Protein AF-A0A658BJ80-F1 (afdb_monomer_lite)

Sequence (43 aa):
GFAELIRDFPLPVYALGGMQPEQMDAAWQAGAHGIAMLRAAWT

Foldseek 3Di:
DLLVVCVPPPDAAEAEEPDAPVCQVVCVVSPHPYYHYDPNVVD

Radius of gyration: 10.59 Å; chains: 1; bounding box: 20×16×30 Å

Secondary structure (DSSP, 8-state):
-HHHHSTT-SS--EEESS--GGGHHHHHHTT-SEEE-SGGGG-

pLDDT: mean 90.62, std 3.2, range [78.38, 94.06]

Structure (mmCIF, N/CA/C/O backbone):
dat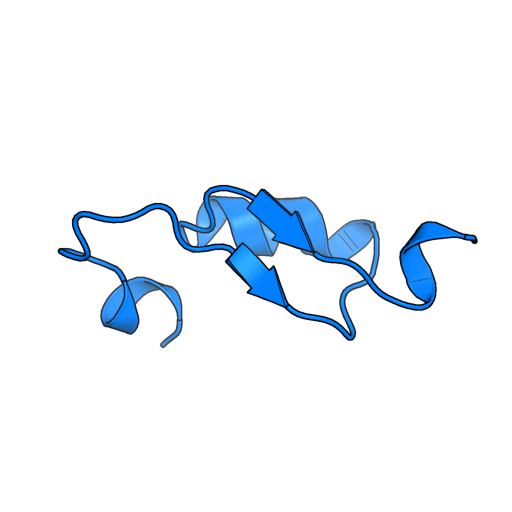a_AF-A0A658BJ80-F1
#
_entry.id   AF-A0A658BJ80-F1
#
loop_
_atom_site.group_PDB
_atom_site.id
_atom_site.type_symbol
_atom_site.label_atom_id
_atom_site.label_alt_id
_atom_site.label_comp_id
_atom_site.label_asym_id
_atom_site.label_entity_id
_atom_site.label_seq_id
_atom_site.pdbx_PDB_ins_code
_atom_site.Cartn_x
_atom_site.Cartn_y
_atom_site.Cartn_z
_atom_site.occupancy
_atom_site.B_iso_or_equiv
_atom_site.auth_seq_id
_atom_site.auth_comp_id
_atom_site.auth_asym_id
_atom_site.aut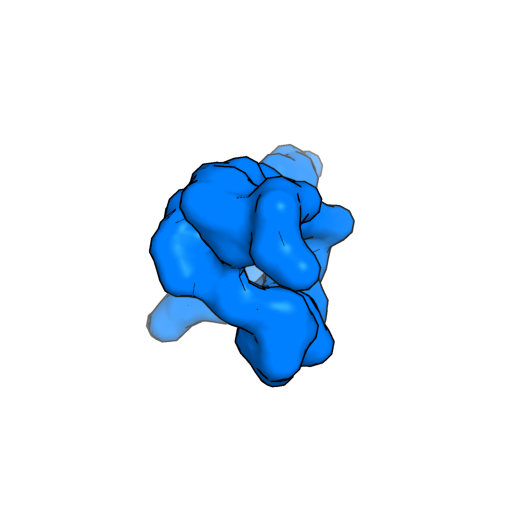h_atom_id
_atom_site.pdbx_PDB_model_num
ATOM 1 N N . GLY A 1 1 ? 4.887 -3.388 11.708 1.00 80.00 1 GLY A N 1
ATOM 2 C CA . GLY A 1 1 ? 5.098 -3.336 10.231 1.00 80.00 1 GLY A CA 1
ATOM 3 C C . GLY A 1 1 ? 3.921 -2.663 9.533 1.00 80.00 1 GLY A C 1
ATOM 4 O O . GLY A 1 1 ? 2.979 -2.315 10.229 1.00 80.00 1 GLY A O 1
ATOM 5 N N . PHE A 1 2 ? 3.937 -2.478 8.202 1.00 84.12 2 PHE A N 1
ATOM 6 C CA . PHE A 1 2 ? 2.848 -1.798 7.458 1.00 84.12 2 PHE A CA 1
ATOM 7 C C . PHE A 1 2 ? 1.449 -2.326 7.830 1.00 84.12 2 PHE A C 1
ATOM 9 O O . PHE A 1 2 ? 0.605 -1.544 8.250 1.00 84.12 2 PHE A O 1
ATOM 16 N N . ALA A 1 3 ? 1.259 -3.651 7.830 1.00 88.31 3 ALA A N 1
ATOM 17 C CA . 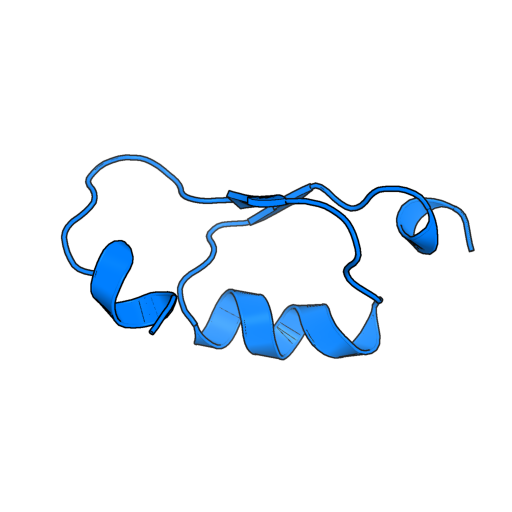ALA A 1 3 ? 0.001 -4.303 8.216 1.00 88.31 3 ALA A CA 1
ATOM 18 C C . ALA A 1 3 ? -0.456 -4.016 9.661 1.00 88.31 3 ALA A C 1
ATOM 20 O O . ALA A 1 3 ? -1.645 -4.020 9.961 1.00 88.31 3 ALA A O 1
ATOM 21 N N . GLU A 1 4 ? 0.474 -3.762 10.582 1.00 90.50 4 GLU A N 1
ATOM 22 C CA . GLU A 1 4 ? 0.117 -3.445 11.969 1.00 90.50 4 GLU A CA 1
ATOM 23 C C . GLU A 1 4 ? -0.331 -1.999 12.138 1.00 90.50 4 GLU A C 1
ATOM 25 O O . GLU A 1 4 ? -1.186 -1.724 12.971 1.00 90.50 4 GLU A O 1
ATOM 30 N N . LEU A 1 5 ? 0.225 -1.086 11.336 1.00 88.00 5 LEU A N 1
ATOM 31 C CA . LEU A 1 5 ? -0.127 0.334 11.376 1.00 88.00 5 LEU A CA 1
ATOM 32 C C . LEU A 1 5 ? -1.555 0.591 10.885 1.00 88.00 5 LEU A C 1
ATOM 34 O O . LEU A 1 5 ? -2.136 1.618 11.219 1.00 88.00 5 LEU A O 1
ATOM 38 N N . ILE A 1 6 ? -2.106 -0.329 10.093 1.00 90.69 6 ILE A N 1
ATOM 39 C CA . ILE A 1 6 ? -3.374 -0.138 9.381 1.00 90.69 6 ILE A CA 1
ATOM 40 C C . ILE A 1 6 ? -4.498 -1.054 9.881 1.00 90.69 6 ILE A C 1
ATOM 42 O O . ILE A 1 6 ? -5.610 -0.966 9.375 1.00 90.69 6 ILE A O 1
ATOM 46 N N . ARG A 1 7 ? -4.215 -1.932 10.857 1.00 88.75 7 ARG A N 1
ATOM 47 C CA . ARG A 1 7 ? -5.078 -3.052 11.279 1.00 88.75 7 ARG A CA 1
ATOM 48 C C . ARG A 1 7 ? -6.515 -2.646 11.622 1.00 88.75 7 ARG A C 1
ATOM 50 O O . ARG A 1 7 ? -7.436 -3.364 11.260 1.00 88.75 7 ARG A O 1
ATOM 57 N N . ASP A 1 8 ? -6.685 -1.493 12.260 1.00 89.56 8 ASP A N 1
ATOM 58 C CA . ASP A 1 8 ? -7.986 -0.967 12.696 1.00 89.56 8 ASP A CA 1
ATOM 59 C C . ASP A 1 8 ? -8.275 0.413 12.085 1.00 89.56 8 ASP A C 1
ATOM 61 O O . ASP A 1 8 ? -9.005 1.228 12.652 1.00 89.56 8 ASP A O 1
ATOM 65 N N . PHE A 1 9 ? -7.655 0.719 10.941 1.00 90.38 9 PHE A N 1
ATOM 66 C CA . PHE A 1 9 ? -7.822 2.016 10.301 1.00 90.38 9 PHE A CA 1
ATOM 67 C C . PHE A 1 9 ? -9.115 2.026 9.469 1.00 90.38 9 PHE A C 1
ATOM 69 O O . PHE A 1 9 ? -9.228 1.266 8.508 1.00 90.38 9 PHE A O 1
ATOM 76 N N . PRO A 1 10 ? -10.104 2.879 9.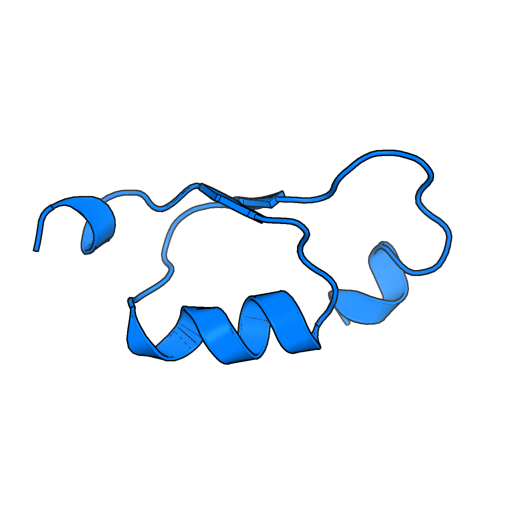795 1.00 87.62 10 PRO A N 1
ATOM 77 C CA . PRO A 1 10 ? -11.432 2.814 9.179 1.00 87.62 10 PRO A CA 1
ATOM 78 C C . PRO A 1 10 ? -11.481 3.407 7.763 1.00 87.62 10 PRO A C 1
ATOM 80 O O . PRO A 1 10 ? -12.528 3.375 7.120 1.00 87.62 10 PRO A O 1
ATOM 83 N N . LEU A 1 11 ? -10.376 3.987 7.285 1.00 92.75 11 LEU A N 1
ATOM 84 C CA . LEU A 1 11 ? -10.278 4.592 5.962 1.00 92.75 11 LEU A CA 1
ATOM 85 C C . LEU A 1 11 ? -9.410 3.725 5.040 1.00 92.75 11 LEU A C 1
ATOM 87 O O . LEU A 1 11 ? -8.441 3.125 5.506 1.00 92.75 11 LEU A O 1
ATOM 91 N N . PRO A 1 12 ? -9.688 3.701 3.725 1.00 91.44 12 PRO A N 1
ATOM 92 C CA . PRO A 1 12 ? -8.848 2.991 2.772 1.00 91.44 12 PRO A CA 1
ATOM 93 C C . PRO A 1 12 ? -7.395 3.476 2.822 1.00 91.44 12 PRO A C 1
ATOM 95 O O . PRO A 1 12 ? -7.117 4.671 2.706 1.00 91.44 12 PRO A O 1
ATOM 98 N N . VAL A 1 13 ? -6.463 2.535 2.957 1.00 93.56 13 VAL A N 1
ATOM 99 C CA . VAL A 1 13 ? -5.023 2.814 2.963 1.00 93.56 13 VAL A CA 1
ATOM 100 C C . VAL A 1 13 ? -4.418 2.493 1.607 1.00 93.56 13 VAL A C 1
ATOM 102 O O . VAL A 1 13 ? -4.600 1.393 1.086 1.00 93.56 13 VAL A O 1
ATOM 105 N N . TYR A 1 14 ? -3.647 3.436 1.070 1.00 92.88 14 TYR A N 1
ATOM 106 C CA . TYR A 1 14 ? -2.919 3.275 -0.182 1.00 92.88 14 TYR A CA 1
ATOM 107 C C . TYR A 1 14 ? -1.422 3.224 0.079 1.00 92.88 14 TYR A C 1
ATOM 109 O O . TYR A 1 14 ? -0.875 4.068 0.790 1.00 92.88 14 TYR A O 1
ATOM 117 N N . ALA A 1 15 ? -0.749 2.255 -0.529 1.00 91.12 15 ALA A N 1
ATOM 118 C CA . ALA A 1 15 ? 0.703 2.224 -0.526 1.00 91.12 15 ALA A CA 1
ATOM 119 C C . ALA A 1 15 ? 1.233 3.197 -1.595 1.00 91.12 15 ALA A C 1
ATOM 121 O O . ALA A 1 15 ? 0.847 3.122 -2.765 1.00 91.12 15 ALA A O 1
ATOM 122 N N . LEU A 1 16 ? 2.065 4.154 -1.173 1.00 91.62 16 LEU A N 1
ATOM 123 C CA . LEU A 1 16 ? 2.463 5.305 -1.986 1.00 91.62 16 LEU A CA 1
ATOM 124 C C . LEU A 1 16 ? 3.902 5.184 -2.490 1.00 91.62 16 LEU A C 1
ATOM 126 O O . LEU A 1 16 ? 4.835 5.062 -1.697 1.00 91.62 16 LEU A O 1
ATOM 130 N N . GLY A 1 17 ? 4.070 5.353 -3.801 1.00 88.31 17 GLY A N 1
ATOM 131 C CA . GLY A 1 17 ? 5.356 5.566 -4.456 1.00 88.31 17 GLY A CA 1
ATOM 132 C C . GLY A 1 17 ? 6.305 4.369 -4.446 1.00 88.31 17 GLY A C 1
ATOM 133 O O . GLY A 1 17 ? 6.087 3.373 -3.771 1.00 88.31 17 GLY A O 1
ATOM 134 N N . GLY A 1 18 ? 7.366 4.465 -5.256 1.00 90.25 18 GL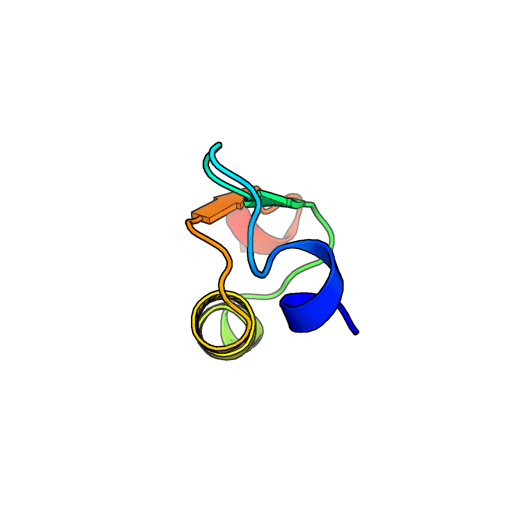Y A N 1
ATOM 135 C CA . GLY A 1 18 ? 8.522 3.551 -5.263 1.00 90.25 18 GLY A CA 1
ATOM 136 C C . GLY A 1 18 ? 8.274 2.078 -5.614 1.00 90.25 18 GLY A C 1
ATOM 137 O O . GLY A 1 18 ? 9.243 1.368 -5.859 1.00 90.25 18 GLY A O 1
ATOM 138 N N . MET A 1 19 ? 7.021 1.632 -5.644 1.00 91.38 19 MET A N 1
ATOM 139 C CA . MET A 1 19 ? 6.645 0.244 -5.866 1.00 91.38 19 MET A CA 1
ATOM 140 C C . MET A 1 19 ? 6.825 -0.177 -7.318 1.00 91.38 19 MET A C 1
ATOM 142 O O . MET A 1 19 ? 6.567 0.622 -8.215 1.00 91.38 19 MET A O 1
ATOM 146 N N . GLN A 1 20 ? 7.206 -1.435 -7.510 1.00 93.06 20 GLN A N 1
ATOM 147 C CA . GLN A 1 20 ? 7.263 -2.141 -8.786 1.00 93.06 20 GLN A CA 1
ATOM 148 C C . GLN A 1 20 ? 6.055 -3.077 -8.951 1.00 93.06 20 GLN A C 1
ATOM 150 O O . GLN A 1 20 ? 5.446 -3.453 -7.942 1.00 93.06 20 GLN A O 1
ATOM 155 N N . PRO A 1 21 ? 5.698 -3.475 -10.186 1.00 91.25 21 PRO A N 1
ATOM 156 C CA . PRO A 1 21 ? 4.558 -4.359 -10.444 1.00 91.25 21 PRO A CA 1
ATOM 157 C C . PRO A 1 21 ? 4.611 -5.676 -9.660 1.00 91.25 21 PRO A C 1
ATOM 159 O O . PRO A 1 21 ? 3.598 -6.136 -9.139 1.00 91.25 21 PRO A O 1
ATOM 162 N N . GLU A 1 22 ? 5.799 -6.246 -9.464 1.00 94.06 22 GLU A N 1
ATOM 163 C CA . GLU A 1 22 ? 5.986 -7.515 -8.747 1.00 94.06 22 GLU A CA 1
ATOM 164 C C . GLU A 1 22 ? 5.713 -7.391 -7.239 1.00 94.06 22 GLU A C 1
ATOM 166 O O . GLU A 1 22 ? 5.587 -8.388 -6.532 1.00 94.06 22 GLU A O 1
ATOM 171 N N . GLN A 1 23 ? 5.633 -6.163 -6.723 1.00 92.44 23 GLN A N 1
ATOM 172 C CA . GLN A 1 23 ? 5.398 -5.878 -5.309 1.00 92.44 23 GLN A CA 1
ATOM 173 C C . GLN A 1 23 ? 3.913 -5.649 -4.992 1.00 92.44 23 GLN A C 1
ATOM 175 O O . GLN A 1 23 ? 3.565 -5.495 -3.819 1.00 92.44 23 GLN A O 1
ATOM 180 N N . MET A 1 24 ? 3.036 -5.634 -6.004 1.00 91.12 24 MET A N 1
ATOM 181 C CA . MET A 1 24 ? 1.612 -5.339 -5.823 1.00 91.12 24 MET A CA 1
ATOM 182 C C . MET A 1 24 ? 0.924 -6.361 -4.915 1.00 91.12 24 MET A C 1
ATOM 184 O O . MET A 1 24 ? 0.260 -5.978 -3.950 1.00 91.12 24 MET A O 1
ATOM 188 N N . ASP A 1 25 ? 1.168 -7.651 -5.158 1.00 93.31 25 ASP A N 1
ATOM 189 C CA . ASP A 1 25 ? 0.604 -8.737 -4.353 1.00 93.31 25 ASP A CA 1
ATOM 190 C C . ASP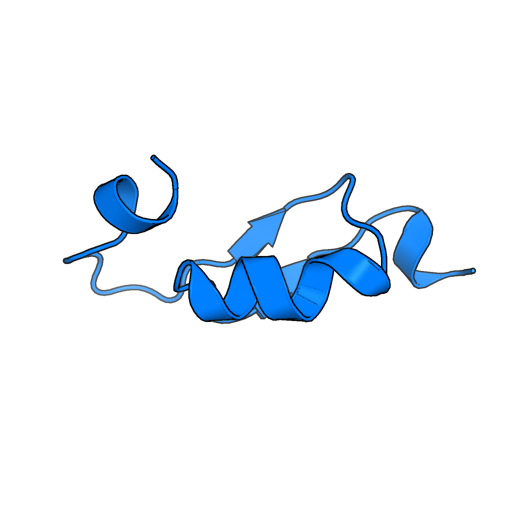 A 1 25 ? 1.026 -8.636 -2.887 1.00 93.31 25 ASP A C 1
ATOM 192 O O . ASP A 1 25 ? 0.204 -8.796 -1.985 1.00 93.31 25 ASP A O 1
ATOM 196 N N . ALA A 1 26 ? 2.290 -8.290 -2.632 1.00 92.88 26 ALA A N 1
ATOM 197 C CA . ALA A 1 26 ? 2.792 -8.094 -1.277 1.00 92.88 26 ALA A CA 1
ATOM 198 C C . ALA A 1 26 ? 2.110 -6.907 -0.574 1.00 92.88 26 ALA A C 1
ATOM 200 O O . ALA A 1 26 ? 1.799 -6.992 0.615 1.00 92.88 26 ALA A O 1
ATOM 201 N N . ALA A 1 27 ? 1.841 -5.810 -1.290 1.00 92.00 27 ALA A N 1
ATOM 202 C CA . ALA A 1 27 ? 1.150 -4.652 -0.727 1.00 92.00 27 ALA A CA 1
ATOM 203 C C . ALA A 1 27 ? -0.309 -4.974 -0.364 1.00 92.00 27 ALA A C 1
ATOM 205 O O . ALA A 1 27 ? -0.766 -4.606 0.722 1.00 92.00 27 ALA A O 1
ATOM 206 N N . TRP A 1 28 ? -1.019 -5.706 -1.226 1.00 91.88 28 TRP A N 1
ATOM 207 C CA . TRP A 1 28 ? -2.383 -6.159 -0.945 1.00 91.88 28 TRP A CA 1
ATOM 208 C C . TRP A 1 28 ? -2.438 -7.160 0.206 1.00 91.88 28 TRP A C 1
ATOM 210 O O . TRP A 1 28 ? -3.259 -7.004 1.108 1.00 91.88 28 TRP A O 1
ATOM 220 N N . GLN A 1 29 ? -1.528 -8.135 0.242 1.00 93.31 29 GLN A N 1
ATOM 221 C CA . GLN A 1 29 ? -1.421 -9.084 1.357 1.00 93.31 29 GLN A CA 1
ATOM 222 C C . GLN A 1 29 ? -1.117 -8.386 2.687 1.00 93.31 29 GLN A C 1
ATOM 224 O O . GLN A 1 29 ? -1.563 -8.834 3.741 1.00 93.31 29 GLN A O 1
ATOM 229 N N . ALA A 1 30 ? -0.393 -7.268 2.645 1.00 91.62 30 ALA A N 1
ATOM 230 C CA . ALA A 1 30 ? -0.123 -6.450 3.818 1.00 91.62 30 ALA A CA 1
ATOM 231 C C . ALA A 1 30 ? -1.291 -5.519 4.208 1.00 91.62 30 ALA A C 1
ATOM 233 O O . ALA A 1 30 ? -1.159 -4.782 5.182 1.00 91.62 30 ALA A O 1
ATOM 234 N N . GLY A 1 31 ? -2.416 -5.557 3.483 1.00 91.06 31 GLY A N 1
ATOM 235 C CA . GLY A 1 31 ? -3.661 -4.844 3.788 1.00 91.06 31 GLY A CA 1
ATOM 236 C C . GLY A 1 31 ? -3.831 -3.489 3.091 1.00 91.06 31 GLY A C 1
ATOM 237 O O . GLY A 1 31 ? -4.714 -2.713 3.462 1.00 91.06 31 GLY A O 1
ATOM 238 N N . ALA A 1 32 ? -3.013 -3.172 2.081 1.00 93.12 32 ALA A N 1
ATOM 239 C CA . ALA A 1 32 ? -3.276 -2.008 1.239 1.00 93.12 32 ALA A CA 1
ATOM 240 C C . ALA A 1 32 ? -4.578 -2.219 0.450 1.00 93.12 32 ALA A C 1
ATOM 242 O O . ALA A 1 32 ? -4.800 -3.275 -0.133 1.00 93.12 32 ALA A O 1
ATOM 243 N N . HIS A 1 33 ? -5.419 -1.192 0.392 1.00 94.00 33 HIS A N 1
ATOM 244 C CA . HIS A 1 33 ? -6.649 -1.197 -0.407 1.00 94.00 33 HIS A CA 1
ATOM 245 C C . HIS A 1 33 ? -6.364 -0.852 -1.869 1.00 94.00 33 HIS A C 1
ATOM 247 O O . HIS A 1 33 ? -7.101 -1.235 -2.773 1.00 94.00 33 HIS A O 1
ATOM 253 N N . GLY A 1 34 ? -5.274 -0.127 -2.103 1.00 91.38 34 GLY A N 1
ATOM 254 C CA . GLY A 1 34 ? -4.811 0.221 -3.429 1.00 91.38 34 GLY A CA 1
ATOM 255 C C . GLY A 1 34 ? -3.370 0.699 -3.414 1.00 91.38 34 GLY A C 1
ATOM 256 O O . GLY A 1 34 ? -2.724 0.807 -2.367 1.00 91.38 34 GLY A O 1
ATOM 257 N N . ILE A 1 35 ? -2.865 0.992 -4.607 1.00 92.75 35 ILE A N 1
ATOM 258 C CA . ILE A 1 35 ? -1.479 1.387 -4.813 1.00 92.75 35 ILE A CA 1
ATOM 259 C C . ILE A 1 35 ? -1.454 2.664 -5.644 1.00 92.75 35 ILE A C 1
ATOM 261 O O . ILE A 1 35 ? -2.016 2.710 -6.735 1.00 92.75 35 ILE A O 1
ATOM 265 N N . ALA A 1 36 ? -0.774 3.691 -5.137 1.00 93.44 36 ALA A N 1
ATOM 266 C CA . ALA A 1 36 ? -0.473 4.900 -5.891 1.00 93.44 36 ALA A CA 1
ATOM 267 C C . ALA A 1 36 ? 0.982 4.827 -6.369 1.00 93.44 36 ALA A C 1
ATOM 269 O O . ALA A 1 36 ? 1.909 5.318 -5.714 1.00 93.44 36 ALA A O 1
ATOM 270 N N . MET A 1 37 ? 1.187 4.139 -7.492 1.00 92.38 37 MET A N 1
ATOM 271 C CA . MET A 1 37 ? 2.503 3.999 -8.110 1.00 92.38 37 MET A CA 1
ATOM 272 C C . MET A 1 37 ? 2.984 5.336 -8.694 1.00 92.38 37 MET A C 1
ATOM 274 O O . MET A 1 37 ? 2.190 6.181 -9.099 1.00 92.38 37 MET A O 1
ATOM 278 N N . LEU A 1 38 ? 4.308 5.521 -8.735 1.00 91.62 38 LEU A N 1
ATOM 279 C CA . LEU A 1 38 ? 4.949 6.681 -9.364 1.00 91.62 38 LEU A CA 1
ATOM 280 C C . LEU A 1 38 ? 5.582 6.266 -10.697 1.00 91.62 38 LEU A C 1
ATOM 282 O O . LEU A 1 38 ? 4.883 6.031 -11.674 1.00 91.62 38 LEU A O 1
ATOM 286 N N . ARG A 1 39 ? 6.914 6.153 -10.741 1.00 90.25 39 ARG A N 1
ATOM 287 C CA . ARG A 1 39 ? 7.671 5.893 -11.975 1.00 90.25 39 ARG A CA 1
ATOM 288 C C . ARG A 1 39 ? 7.308 4.558 -12.629 1.00 90.25 39 ARG A C 1
ATOM 290 O O . ARG A 1 39 ? 7.158 4.523 -13.840 1.00 90.25 39 ARG A O 1
ATOM 297 N N . ALA A 1 40 ? 7.119 3.511 -11.829 1.00 89.75 40 ALA A N 1
ATOM 298 C CA . ALA A 1 40 ? 6.806 2.172 -12.323 1.00 89.75 40 ALA A CA 1
ATOM 299 C C . ALA A 1 40 ? 5.402 2.033 -12.937 1.00 89.75 40 ALA A C 1
ATOM 301 O O . ALA A 1 40 ? 5.101 1.012 -13.534 1.00 89.75 40 ALA A O 1
ATOM 302 N N . ALA A 1 41 ? 4.531 3.042 -12.803 1.00 90.75 41 ALA A N 1
ATOM 303 C CA . ALA A 1 41 ? 3.209 3.016 -13.431 1.00 90.75 41 ALA A CA 1
ATOM 304 C C . ALA A 1 41 ? 3.265 3.165 -14.965 1.00 90.75 41 ALA A C 1
ATOM 306 O O . ALA A 1 41 ? 2.258 2.959 -15.635 1.00 90.75 41 ALA A O 1
ATOM 307 N N . TRP A 1 42 ? 4.413 3.586 -15.506 1.00 89.44 42 TRP A N 1
ATOM 308 C CA . TRP A 1 42 ? 4.589 3.990 -16.907 1.00 89.44 42 TRP A CA 1
ATOM 309 C C . TRP A 1 42 ? 5.605 3.132 -17.666 1.00 89.44 42 TRP A C 1
ATOM 311 O O . TRP A 1 42 ? 6.042 3.513 -18.752 1.00 89.44 42 TRP A O 1
ATOM 321 N N . THR A 1 43 ? 6.025 2.024 -17.068 1.00 78.38 43 THR A N 1
ATOM 322 C CA . THR A 1 43 ? 7.012 1.078 -17.599 1.00 78.38 43 THR A CA 1
ATOM 323 C C . THR A 1 43 ? 6.363 -0.276 -17.755 1.00 78.38 43 THR A C 1
ATOM 325 O O . THR A 1 43 ? 6.539 -0.878 -18.833 1.00 78.38 43 THR A O 1
#